Protein AF-A0A529K2F1-F1 (afdb_monomer)

Structure (mmCIF, N/CA/C/O backbone):
data_AF-A0A529K2F1-F1
#
_entry.id   AF-A0A529K2F1-F1
#
loop_
_atom_site.group_PDB
_atom_site.id
_atom_site.type_symbol
_atom_site.label_atom_id
_atom_site.label_alt_id
_atom_site.label_comp_id
_atom_site.label_asym_id
_atom_site.label_entity_id
_atom_site.label_seq_id
_atom_site.pdbx_PDB_ins_code
_atom_site.Cartn_x
_atom_site.Cartn_y
_atom_site.Cartn_z
_atom_site.occupancy
_atom_site.B_iso_or_equiv
_atom_site.auth_seq_id
_atom_site.auth_comp_id
_atom_site.auth_asym_id
_atom_site.auth_atom_id
_atom_site.pdbx_PDB_model_num
ATOM 1 N N . MET A 1 1 ? 17.968 2.376 29.512 1.00 38.94 1 MET A N 1
ATOM 2 C CA . MET A 1 1 ? 18.155 3.598 28.693 1.00 38.94 1 MET A CA 1
ATOM 3 C C . MET A 1 1 ? 17.272 3.516 27.456 1.00 38.94 1 MET A C 1
ATOM 5 O O . MET A 1 1 ? 17.569 2.734 26.564 1.00 38.94 1 MET A O 1
ATOM 9 N N . ASN A 1 2 ? 16.167 4.266 27.425 1.00 44.78 2 ASN A N 1
ATOM 10 C CA . ASN A 1 2 ? 15.163 4.207 26.359 1.00 44.78 2 ASN A CA 1
ATOM 11 C C . ASN A 1 2 ? 15.523 5.200 25.229 1.00 44.78 2 ASN A C 1
ATOM 13 O O . ASN A 1 2 ? 15.281 6.398 25.357 1.00 44.78 2 ASN A O 1
ATOM 17 N N . ARG A 1 3 ? 16.165 4.733 24.148 1.00 50.12 3 ARG A N 1
ATOM 18 C CA . ARG A 1 3 ? 16.645 5.565 23.017 1.00 50.12 3 ARG A CA 1
ATOM 19 C C . ARG A 1 3 ? 15.601 5.698 21.892 1.00 50.12 3 ARG A C 1
ATOM 21 O O . ARG A 1 3 ? 15.886 5.335 20.758 1.00 50.12 3 ARG A O 1
ATOM 28 N N . SER A 1 4 ? 14.403 6.214 22.177 1.00 60.69 4 SER A N 1
ATOM 29 C CA . SER A 1 4 ? 13.382 6.456 21.133 1.00 60.69 4 SER A CA 1
ATOM 30 C C . SER A 1 4 ? 12.550 7.764 21.169 1.00 60.69 4 SER A C 1
ATOM 32 O O . SER A 1 4 ? 11.805 7.972 20.215 1.00 60.69 4 SER A O 1
ATOM 34 N N . PRO A 1 5 ? 12.651 8.696 22.149 1.00 69.00 5 PRO A N 1
ATOM 35 C CA . PRO A 1 5 ? 11.773 9.877 22.139 1.00 69.00 5 PRO A CA 1
ATOM 36 C C . PRO A 1 5 ? 12.113 10.886 21.027 1.00 69.00 5 PRO A C 1
ATOM 38 O O . PRO A 1 5 ? 11.218 11.373 20.352 1.00 69.00 5 PRO A O 1
ATOM 41 N N . PHE A 1 6 ? 13.397 11.115 20.731 1.00 77.31 6 PHE A N 1
ATOM 42 C CA . PHE A 1 6 ? 13.819 12.122 19.745 1.00 77.31 6 PHE A CA 1
ATOM 43 C C . PHE A 1 6 ? 13.293 11.871 18.322 1.00 77.31 6 PHE A C 1
ATOM 45 O O . PHE A 1 6 ? 12.869 12.798 17.640 1.00 77.31 6 PHE A O 1
ATOM 52 N N . PHE A 1 7 ? 13.319 10.617 17.860 1.00 75.00 7 PHE A N 1
ATOM 53 C CA . PHE A 1 7 ? 12.865 10.286 16.508 1.00 75.00 7 PHE A CA 1
ATOM 54 C C . PHE A 1 7 ? 11.343 10.419 16.381 1.00 75.00 7 PHE A C 1
ATOM 56 O O . PHE A 1 7 ? 10.851 10.952 15.390 1.00 75.00 7 PHE A O 1
ATOM 63 N N . ALA A 1 8 ? 10.600 9.999 17.410 1.00 73.88 8 ALA A N 1
ATOM 64 C CA . ALA A 1 8 ? 9.156 10.188 17.466 1.00 73.88 8 ALA A CA 1
ATOM 65 C C . ALA A 1 8 ? 8.781 11.681 17.502 1.00 73.88 8 ALA A C 1
ATOM 67 O O . ALA A 1 8 ? 7.893 12.100 16.762 1.00 73.88 8 ALA A O 1
ATOM 68 N N . ASP A 1 9 ? 9.494 12.493 18.287 1.00 79.19 9 ASP A N 1
ATOM 69 C CA . ASP A 1 9 ? 9.283 13.944 18.375 1.00 79.19 9 ASP A CA 1
ATOM 70 C C . ASP A 1 9 ? 9.600 14.657 17.051 1.00 79.19 9 ASP A C 1
ATOM 72 O O . ASP A 1 9 ? 8.858 15.547 16.618 1.00 79.19 9 ASP A O 1
ATOM 76 N N . LEU A 1 10 ? 10.654 14.223 16.353 1.00 82.06 10 LEU A N 1
ATOM 77 C CA . LEU A 1 10 ? 10.990 14.717 15.019 1.00 82.06 10 LEU A CA 1
ATOM 78 C C . LEU A 1 10 ? 9.890 14.378 14.003 1.00 82.06 10 LEU A C 1
ATOM 80 O O . LEU A 1 10 ? 9.423 15.268 13.292 1.00 82.06 10 LEU A O 1
ATOM 84 N N . LEU A 1 11 ? 9.431 13.122 13.963 1.00 77.38 11 LEU A N 1
ATOM 85 C CA . LEU A 1 11 ? 8.342 12.701 13.076 1.00 77.38 11 LEU A CA 1
ATOM 86 C C . LEU A 1 11 ? 7.034 13.436 13.383 1.00 77.38 11 LEU A C 1
ATOM 88 O O . LEU A 1 11 ? 6.330 13.827 12.453 1.00 77.38 11 LEU A O 1
ATOM 92 N N . ASN A 1 12 ? 6.726 13.679 14.659 1.00 79.50 12 ASN A N 1
ATOM 93 C CA . ASN A 1 12 ? 5.574 14.483 15.067 1.00 79.50 12 ASN A CA 1
ATOM 94 C C . ASN A 1 12 ? 5.677 15.917 14.536 1.00 79.50 12 ASN A C 1
ATOM 96 O O . ASN A 1 12 ? 4.742 16.403 13.905 1.00 79.50 12 ASN A O 1
ATOM 100 N N . THR A 1 13 ? 6.833 16.563 14.703 1.00 82.00 13 THR A N 1
ATOM 101 C CA . THR A 1 13 ? 7.064 17.935 14.221 1.00 82.00 13 THR A CA 1
ATOM 102 C C . THR A 1 13 ? 6.932 18.033 12.695 1.00 82.00 13 THR A C 1
ATOM 104 O O . THR A 1 13 ? 6.314 18.962 12.168 1.00 82.00 13 THR A O 1
ATOM 107 N N . ILE A 1 14 ? 7.479 17.052 11.971 1.00 78.81 14 ILE A N 1
ATOM 108 C CA . ILE A 1 14 ? 7.369 16.946 10.510 1.00 78.81 14 ILE A CA 1
ATOM 109 C C . ILE A 1 14 ? 5.902 16.752 10.090 1.00 78.81 14 ILE A C 1
ATOM 111 O O . ILE A 1 14 ? 5.416 17.453 9.196 1.00 78.81 14 ILE A O 1
ATOM 115 N N . ALA A 1 15 ? 5.179 15.851 10.763 1.00 75.50 15 ALA A N 1
ATOM 116 C CA . ALA A 1 15 ? 3.765 15.586 10.506 1.00 75.50 15 ALA A CA 1
ATOM 117 C C . ALA A 1 15 ? 2.886 16.821 10.758 1.00 75.50 15 ALA A C 1
ATOM 119 O O . ALA A 1 15 ? 1.969 17.096 9.983 1.00 75.50 15 ALA A O 1
ATOM 120 N N . ASP A 1 16 ? 3.163 17.584 11.817 1.00 76.69 16 ASP A N 1
ATOM 121 C CA . ASP A 1 16 ? 2.397 18.777 12.187 1.00 76.69 16 ASP A CA 1
ATOM 122 C C . ASP A 1 16 ? 2.547 19.890 11.148 1.00 76.69 16 ASP A C 1
ATOM 124 O O . ASP A 1 16 ? 1.554 20.490 10.722 1.00 76.69 16 ASP A O 1
ATOM 128 N N . ARG A 1 17 ? 3.771 20.098 10.649 1.00 72.50 17 ARG A N 1
ATOM 129 C CA . ARG A 1 17 ? 4.031 21.053 9.566 1.00 72.50 17 ARG A CA 1
ATOM 130 C C . ARG A 1 17 ? 3.354 20.631 8.260 1.00 72.50 17 ARG A C 1
ATOM 132 O O . ARG A 1 17 ? 2.805 21.476 7.553 1.00 72.50 17 ARG A O 1
ATOM 139 N N . GLY A 1 18 ? 3.342 19.333 7.955 1.00 69.56 18 GLY A N 1
ATOM 140 C CA . GLY A 1 18 ? 2.612 18.801 6.805 1.00 69.56 18 GLY A CA 1
ATOM 141 C C . GLY A 1 18 ? 1.090 18.933 6.949 1.00 69.56 18 GLY A C 1
ATOM 142 O O . GLY A 1 18 ? 0.420 19.269 5.977 1.00 69.56 18 GLY A O 1
ATOM 143 N N . ARG A 1 19 ? 0.527 18.773 8.156 1.00 68.56 19 ARG A N 1
ATOM 144 C CA . ARG A 1 19 ? -0.917 18.942 8.412 1.00 68.56 19 ARG A CA 1
ATOM 145 C C . ARG A 1 19 ? -1.419 20.351 8.131 1.00 68.56 19 ARG A C 1
ATOM 147 O O . ARG A 1 19 ? -2.500 20.492 7.568 1.00 68.56 19 ARG A O 1
ATOM 154 N N . MET A 1 20 ? -0.645 21.383 8.473 1.00 65.75 20 MET A N 1
ATOM 155 C CA . MET A 1 20 ? -1.001 22.762 8.110 1.00 65.75 20 MET A CA 1
ATOM 156 C C . MET A 1 20 ? -1.175 22.914 6.592 1.00 65.75 20 MET A C 1
ATOM 158 O O . MET A 1 20 ? -2.127 23.546 6.146 1.00 65.75 20 MET A O 1
ATOM 162 N N . MET A 1 21 ? -0.319 22.261 5.801 1.00 65.56 21 MET A N 1
ATOM 163 C CA . MET A 1 21 ? -0.416 22.252 4.336 1.00 65.56 21 MET A CA 1
ATOM 164 C C . MET A 1 21 ? -1.600 21.409 3.835 1.00 65.56 21 MET A C 1
ATOM 166 O O . MET A 1 21 ? -2.270 21.796 2.884 1.00 65.56 21 MET A O 1
ATOM 170 N N . LEU A 1 22 ? -1.894 20.276 4.483 1.00 69.25 22 LEU A N 1
ATOM 171 C CA . LEU A 1 22 ? -3.037 19.422 4.138 1.00 69.25 22 LEU A CA 1
ATOM 172 C C . LEU A 1 22 ? -4.384 20.082 4.418 1.00 69.25 22 LEU A C 1
ATOM 174 O O . LEU A 1 22 ? -5.299 19.960 3.608 1.00 69.25 22 LEU A O 1
ATOM 178 N N . ASN A 1 23 ? -4.513 20.774 5.550 1.00 65.56 23 ASN A N 1
ATOM 179 C CA . ASN A 1 23 ? -5.755 21.429 5.955 1.00 65.56 23 ASN A CA 1
ATOM 180 C C . ASN A 1 23 ? -6.165 22.544 4.982 1.00 65.56 23 ASN A C 1
ATOM 182 O O . ASN A 1 23 ? -7.356 22.766 4.804 1.00 65.56 23 ASN A O 1
ATOM 186 N N . LEU A 1 24 ? -5.211 23.170 4.283 1.00 57.31 24 LEU A N 1
ATOM 187 C CA . LEU A 1 24 ? -5.485 24.132 3.205 1.00 57.31 24 LEU A CA 1
ATOM 188 C C . LEU A 1 24 ? -6.120 23.484 1.958 1.00 57.31 24 LEU A C 1
ATOM 190 O O . LEU A 1 24 ? -6.714 24.175 1.139 1.00 57.31 24 LEU A O 1
ATOM 194 N N . VAL A 1 25 ? -5.996 22.161 1.810 1.00 53.88 25 VAL A N 1
ATOM 195 C CA . VAL A 1 25 ? -6.485 21.369 0.663 1.00 53.88 25 VAL A CA 1
ATOM 196 C C . VAL A 1 25 ? -7.672 20.473 1.066 1.00 53.88 25 VAL A C 1
ATOM 198 O O . VAL A 1 25 ? -8.233 19.739 0.248 1.00 53.88 25 VAL A O 1
ATOM 201 N N . ARG A 1 26 ? -8.063 20.495 2.345 1.00 60.06 26 ARG A N 1
ATOM 202 C CA . ARG A 1 26 ? -9.087 19.617 2.911 1.00 60.06 26 ARG A CA 1
ATOM 203 C C . ARG A 1 26 ? -10.475 20.230 2.709 1.00 60.06 26 ARG A C 1
ATOM 205 O O . ARG A 1 26 ? -10.747 21.323 3.186 1.00 60.06 26 ARG A O 1
ATOM 212 N N . GLY A 1 27 ? -11.352 19.499 2.024 1.00 59.25 27 GLY A N 1
ATOM 213 C CA . GLY A 1 27 ? -12.800 19.717 2.083 1.00 59.25 27 GLY A CA 1
ATOM 214 C C . GLY A 1 27 ? -13.419 18.961 3.263 1.00 59.25 27 GLY A C 1
ATOM 215 O O . GLY A 1 27 ? -12.803 18.027 3.785 1.00 59.25 27 GLY A O 1
ATOM 216 N N . ASP A 1 28 ? -14.634 19.341 3.655 1.00 67.44 28 ASP A N 1
ATOM 217 C CA . ASP A 1 28 ? -15.408 18.783 4.782 1.00 67.44 28 ASP A CA 1
ATOM 218 C C . ASP A 1 28 ? -16.002 17.388 4.474 1.00 67.44 28 ASP A C 1
ATOM 220 O O . ASP A 1 28 ? -17.160 17.076 4.737 1.00 67.44 28 ASP A O 1
ATOM 224 N N . GLU A 1 29 ? -15.216 16.547 3.802 1.00 79.44 29 GLU A N 1
ATOM 225 C CA . GLU A 1 29 ? -15.675 15.264 3.290 1.00 79.44 29 GLU A CA 1
ATOM 226 C C . GLU A 1 29 ? -15.773 14.208 4.408 1.00 79.44 29 GLU A C 1
ATOM 228 O O . GLU A 1 29 ? -14.787 13.993 5.129 1.00 79.44 29 GLU A O 1
ATOM 233 N N . PRO A 1 30 ? -16.905 13.479 4.509 1.00 87.44 30 PRO A N 1
ATOM 234 C CA . PRO A 1 30 ? -17.071 12.389 5.461 1.00 87.44 30 PRO A CA 1
ATOM 235 C C . PRO A 1 30 ? -15.982 11.311 5.360 1.00 87.44 30 PRO A C 1
ATOM 237 O O . PRO A 1 30 ? -15.483 10.961 4.283 1.00 87.44 30 PRO A O 1
ATOM 240 N N . VAL A 1 31 ? -15.629 10.733 6.508 1.00 92.88 31 VAL A N 1
ATOM 241 C CA . VAL A 1 31 ? -14.688 9.611 6.565 1.00 92.88 31 VAL A CA 1
ATOM 242 C C . VAL A 1 31 ? -15.360 8.357 6.007 1.00 92.88 31 VAL A C 1
ATOM 244 O O . VAL A 1 31 ? -16.363 7.889 6.538 1.00 92.88 31 VAL A O 1
ATOM 247 N N . SER A 1 32 ? -14.798 7.812 4.931 1.00 95.12 32 SER A N 1
ATOM 248 C CA . SER A 1 32 ? -15.264 6.600 4.262 1.00 95.12 32 SER A CA 1
ATOM 249 C C . SER A 1 32 ? -14.077 5.846 3.657 1.00 95.12 32 SER A C 1
ATOM 251 O O . SER A 1 32 ? -12.979 6.394 3.519 1.00 95.12 32 SER A O 1
ATOM 253 N N . ALA A 1 33 ? -14.286 4.588 3.267 1.00 95.62 33 ALA A N 1
ATOM 254 C CA . ALA A 1 33 ? -13.265 3.804 2.570 1.00 95.62 33 ALA A CA 1
ATOM 255 C C . ALA A 1 33 ? -12.786 4.485 1.274 1.00 95.62 33 ALA A C 1
ATOM 257 O O . ALA A 1 33 ? -11.596 4.469 0.962 1.00 95.62 33 ALA A O 1
ATOM 258 N N . ASP A 1 34 ? -13.694 5.132 0.542 1.00 94.62 34 ASP A N 1
ATOM 259 C CA . ASP A 1 34 ? -13.364 5.820 -0.704 1.00 94.62 34 ASP A CA 1
ATOM 260 C C . ASP A 1 34 ? -12.592 7.132 -0.470 1.00 94.62 34 ASP A C 1
ATOM 262 O O . ASP A 1 34 ? -11.606 7.400 -1.169 1.00 94.62 34 ASP A O 1
ATOM 266 N N . SER A 1 35 ? -12.952 7.911 0.563 1.00 94.38 35 SER A N 1
ATOM 267 C CA . SER A 1 35 ? -12.187 9.116 0.916 1.00 94.38 35 SER A CA 1
ATOM 268 C C . SER A 1 35 ? -10.786 8.773 1.426 1.00 94.38 35 SER A C 1
ATOM 270 O O . SER A 1 35 ? -9.818 9.443 1.052 1.00 94.38 35 SER A O 1
ATOM 272 N N . LEU A 1 36 ? -10.631 7.663 2.157 1.00 96.12 36 LEU A N 1
ATOM 273 C CA . LEU A 1 36 ? -9.319 7.087 2.461 1.00 96.12 36 LEU A CA 1
ATOM 274 C C . LEU A 1 36 ? -8.566 6.659 1.195 1.00 96.12 36 LEU A C 1
ATOM 276 O O . LEU A 1 36 ? -7.396 7.000 1.047 1.00 96.12 36 LEU A O 1
ATOM 280 N N . GLY A 1 37 ? -9.225 5.985 0.249 1.00 96.81 37 GLY A N 1
ATOM 281 C CA . GLY A 1 37 ? -8.620 5.591 -1.026 1.00 96.81 37 GLY A CA 1
ATOM 282 C C . GLY A 1 37 ? -8.060 6.779 -1.817 1.00 96.81 37 GLY A C 1
ATOM 283 O O . GLY A 1 37 ? -6.958 6.703 -2.362 1.00 96.81 37 GLY A O 1
ATOM 284 N N . ARG A 1 38 ? -8.755 7.924 -1.841 1.00 94.94 38 ARG A N 1
ATOM 285 C CA . ARG A 1 38 ? -8.206 9.156 -2.440 1.00 94.94 38 ARG A CA 1
ATOM 286 C C . ARG A 1 38 ? -6.982 9.685 -1.695 1.00 94.94 38 ARG A C 1
ATOM 288 O O . ARG A 1 38 ? -6.033 10.128 -2.343 1.00 94.94 38 ARG A O 1
ATOM 295 N N . LEU A 1 39 ? -6.973 9.637 -0.363 1.00 94.31 39 LEU A N 1
ATOM 296 C CA . LEU A 1 39 ? -5.804 10.041 0.425 1.00 94.31 39 LEU A CA 1
ATOM 297 C C . LEU A 1 39 ? -4.609 9.111 0.187 1.00 94.31 39 LEU A C 1
ATOM 299 O O . LEU A 1 39 ? -3.495 9.601 0.025 1.00 94.31 39 LEU A O 1
ATOM 303 N N . CYS A 1 40 ? -4.828 7.800 0.080 1.00 97.06 40 CYS A N 1
ATOM 304 C CA . CYS A 1 40 ? -3.788 6.831 -0.267 1.00 97.06 40 CYS A CA 1
ATOM 305 C C . CYS A 1 40 ? -3.168 7.126 -1.643 1.00 97.06 40 CYS A C 1
ATOM 307 O O . CYS A 1 40 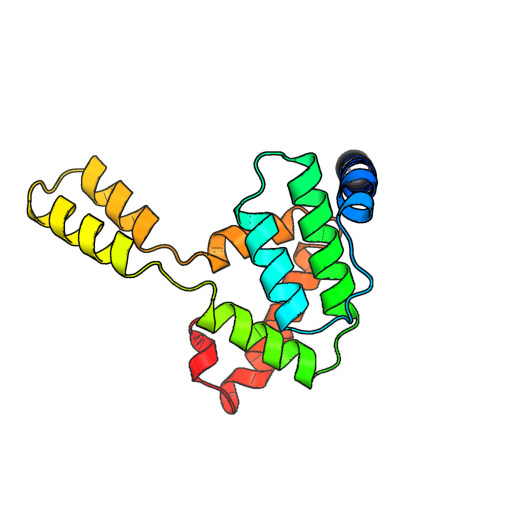? -1.946 7.107 -1.784 1.00 97.06 40 CYS A O 1
ATOM 309 N N . ALA A 1 41 ? -3.983 7.482 -2.643 1.00 95.88 41 ALA A N 1
ATOM 310 C CA . ALA A 1 41 ? -3.474 7.898 -3.952 1.00 95.88 41 ALA A CA 1
ATOM 311 C C . ALA A 1 41 ? -2.609 9.170 -3.856 1.00 95.88 41 ALA A C 1
ATOM 313 O O . ALA A 1 41 ? -1.528 9.235 -4.445 1.00 95.88 41 ALA A O 1
ATOM 314 N N . ARG A 1 42 ? -3.034 10.157 -3.052 1.00 93.44 42 ARG A N 1
ATOM 315 C CA . ARG A 1 42 ? -2.238 11.368 -2.792 1.00 93.44 42 ARG A CA 1
ATOM 316 C C . ARG A 1 42 ? -0.918 11.045 -2.088 1.00 93.44 42 ARG A C 1
ATOM 318 O O . ARG A 1 42 ? 0.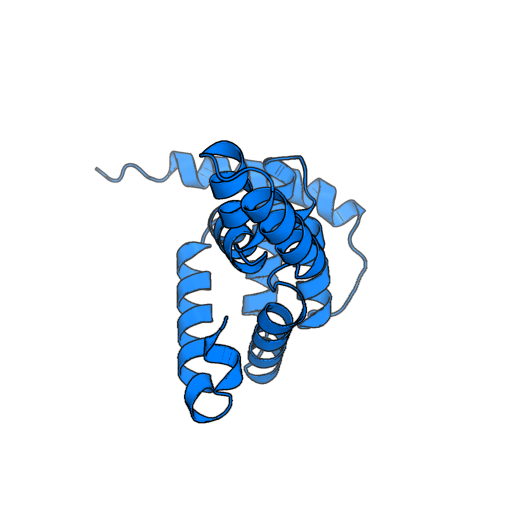112 11.568 -2.506 1.00 93.44 42 ARG A O 1
ATOM 325 N N . LEU A 1 43 ? -0.930 10.151 -1.097 1.00 94.62 43 LEU A N 1
ATOM 326 C CA . LEU A 1 43 ? 0.271 9.687 -0.397 1.00 94.62 43 LEU A CA 1
ATOM 327 C C . LEU A 1 43 ? 1.277 9.035 -1.352 1.00 94.62 43 LEU A C 1
ATOM 329 O O . LEU A 1 43 ? 2.468 9.302 -1.250 1.00 94.62 43 LEU A O 1
ATOM 333 N N . LEU A 1 44 ? 0.828 8.215 -2.303 1.00 94.75 44 LEU A N 1
ATOM 334 C CA . LEU A 1 44 ? 1.723 7.612 -3.298 1.00 94.75 44 LEU A CA 1
ATOM 335 C C . LEU A 1 44 ? 2.296 8.647 -4.279 1.00 94.75 44 LEU A C 1
ATOM 337 O O . LEU A 1 44 ? 3.458 8.552 -4.666 1.00 94.75 44 LEU A O 1
ATOM 341 N N . SER A 1 45 ? 1.523 9.678 -4.627 1.00 91.50 45 SER A N 1
ATOM 342 C CA . SER A 1 45 ? 1.989 10.760 -5.508 1.00 91.50 45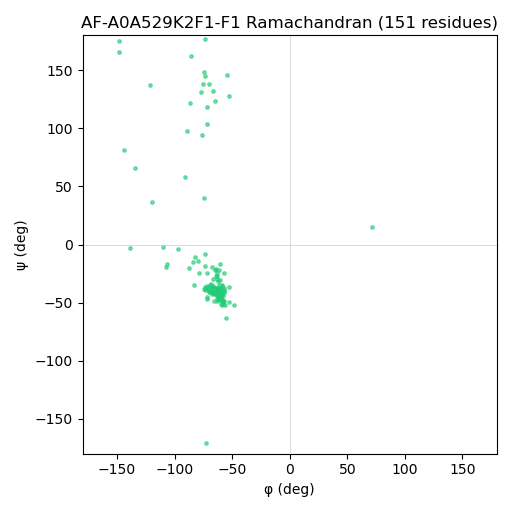 SER A CA 1
ATOM 343 C C . SER A 1 45 ? 2.864 11.824 -4.826 1.00 91.50 45 SER A C 1
ATOM 345 O O . SER A 1 45 ? 3.487 12.631 -5.520 1.00 91.50 45 SER A O 1
ATOM 347 N N . SER A 1 46 ? 2.904 11.872 -3.487 1.00 84.69 46 SER A N 1
ATOM 348 C CA . SER A 1 46 ? 3.565 12.959 -2.758 1.00 84.69 46 SER A CA 1
ATOM 349 C C . SER A 1 46 ? 5.080 12.947 -2.969 1.00 84.69 46 SER A C 1
ATOM 351 O O . SER A 1 46 ? 5.714 11.912 -2.786 1.00 84.69 46 SER A O 1
ATOM 353 N N . GLN A 1 47 ? 5.650 14.112 -3.286 1.00 76.38 47 GLN A N 1
ATOM 354 C CA . GLN A 1 47 ? 7.082 14.295 -3.572 1.00 76.38 47 GLN A CA 1
ATOM 355 C C . GLN A 1 47 ? 7.899 14.793 -2.363 1.00 76.38 47 GLN A C 1
ATOM 357 O O . GLN A 1 47 ? 9.109 14.953 -2.467 1.00 76.38 47 GLN A O 1
ATOM 362 N N . GLY A 1 48 ? 7.255 15.082 -1.225 1.00 79.69 48 GLY A N 1
ATOM 363 C CA . GLY A 1 48 ? 7.913 15.627 -0.034 1.00 79.69 48 GLY A CA 1
ATOM 364 C C . GLY A 1 48 ? 7.730 14.736 1.189 1.00 79.69 48 GLY A C 1
ATOM 365 O O . GLY A 1 48 ? 6.622 14.280 1.465 1.00 79.69 48 GLY A O 1
ATOM 366 N N . GLU A 1 49 ? 8.795 14.538 1.965 1.00 75.88 49 GLU A N 1
ATOM 367 C CA . GLU A 1 49 ? 8.765 13.703 3.175 1.00 75.88 49 GLU A CA 1
ATOM 368 C C . GLU A 1 49 ? 7.756 14.225 4.207 1.00 75.88 49 GLU A C 1
ATOM 370 O O . GLU A 1 49 ? 6.955 13.463 4.747 1.00 75.88 49 GLU A O 1
ATOM 375 N N . ALA A 1 50 ? 7.717 15.546 4.422 1.00 76.06 50 ALA A N 1
ATOM 376 C CA . ALA A 1 50 ? 6.802 16.156 5.384 1.00 76.06 50 ALA A CA 1
ATOM 377 C C . ALA A 1 50 ? 5.324 16.007 5.003 1.00 76.06 50 ALA A C 1
ATOM 379 O O . ALA A 1 50 ? 4.483 15.732 5.860 1.00 76.06 50 ALA A O 1
ATOM 380 N N . SER A 1 51 ? 4.995 16.153 3.716 1.00 80.12 51 SER A N 1
ATOM 381 C CA . SER A 1 51 ? 3.629 15.933 3.240 1.00 80.12 51 SER A CA 1
ATOM 382 C C . SER A 1 51 ? 3.267 14.448 3.249 1.00 80.12 51 SER A C 1
ATOM 384 O O . SER A 1 51 ? 2.143 14.115 3.618 1.00 80.12 51 SER A O 1
ATOM 386 N N . GLY A 1 52 ? 4.216 13.556 2.945 1.00 88.25 52 GLY A N 1
ATOM 387 C CA . GLY A 1 52 ? 4.035 12.106 3.030 1.00 88.25 52 GLY A CA 1
ATOM 388 C C . GLY A 1 52 ? 3.686 11.629 4.442 1.00 88.25 52 GLY A C 1
ATOM 389 O O . GLY A 1 52 ? 2.663 10.971 4.632 1.00 88.25 52 GLY A O 1
ATOM 390 N N . VAL A 1 53 ? 4.466 12.022 5.457 1.00 89.75 53 VAL A N 1
ATOM 391 C CA . VAL A 1 53 ? 4.195 11.648 6.860 1.00 89.75 53 VAL A CA 1
ATOM 392 C C . VAL A 1 53 ? 2.847 12.203 7.335 1.00 89.75 53 VAL A C 1
ATOM 394 O O . VAL A 1 53 ? 2.099 11.511 8.028 1.00 89.75 53 VAL A O 1
ATOM 397 N N . ALA A 1 54 ? 2.489 13.425 6.933 1.00 88.81 54 ALA A N 1
ATOM 398 C CA . ALA A 1 54 ? 1.203 14.015 7.292 1.00 88.81 54 ALA A CA 1
ATOM 399 C C . ALA A 1 54 ? 0.014 13.287 6.641 1.00 88.81 54 ALA A C 1
ATOM 401 O O . ALA A 1 54 ? -0.976 13.020 7.323 1.00 88.81 54 ALA A O 1
ATOM 402 N N . TYR A 1 55 ? 0.112 12.915 5.356 1.00 91.31 55 TYR A N 1
ATOM 403 C CA . TYR A 1 55 ?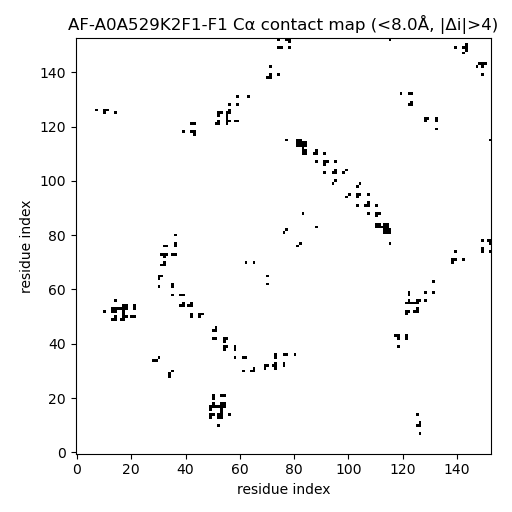 -0.913 12.105 4.687 1.00 91.31 55 TYR A CA 1
ATOM 404 C C . TYR A 1 55 ? -1.053 10.739 5.356 1.00 91.31 55 TYR A C 1
ATOM 406 O O . TYR A 1 55 ? -2.170 10.304 5.625 1.00 91.31 55 TYR A O 1
ATOM 414 N N . ALA A 1 56 ? 0.069 10.082 5.657 1.00 94.50 56 ALA A N 1
ATOM 415 C CA . ALA A 1 56 ? 0.073 8.797 6.339 1.00 94.50 56 ALA A CA 1
ATOM 416 C C . ALA A 1 56 ? -0.628 8.884 7.700 1.00 94.50 56 ALA A C 1
ATOM 418 O O . ALA A 1 56 ? -1.539 8.105 7.975 1.00 94.50 56 ALA A O 1
ATOM 419 N N . ARG A 1 57 ? -0.281 9.882 8.519 1.00 92.44 57 ARG A N 1
ATOM 420 C CA . ARG A 1 57 ? -0.924 10.115 9.816 1.00 92.44 57 ARG A CA 1
ATOM 421 C C . ARG A 1 57 ? -2.436 10.308 9.680 1.00 92.44 57 ARG A C 1
ATOM 423 O O . ARG A 1 57 ? -3.191 9.651 10.389 1.00 92.44 57 ARG A O 1
ATOM 430 N N . GLU A 1 58 ? -2.867 11.162 8.757 1.00 92.19 58 GLU A N 1
ATOM 431 C CA . GLU A 1 58 ? -4.285 11.448 8.518 1.00 92.19 58 GLU A CA 1
ATOM 432 C C . GLU A 1 58 ? -5.063 10.196 8.077 1.00 92.19 58 GLU A C 1
ATOM 434 O O . GLU A 1 58 ? -6.158 9.940 8.575 1.00 92.19 58 GLU A O 1
ATOM 439 N N . ILE A 1 59 ? -4.490 9.388 7.177 1.00 95.56 59 ILE A N 1
ATOM 440 C CA . ILE A 1 59 ? -5.087 8.119 6.734 1.00 95.56 59 ILE A CA 1
ATOM 441 C C . ILE A 1 59 ? -5.290 7.184 7.927 1.00 95.56 59 ILE A C 1
ATOM 443 O O . ILE A 1 59 ? -6.374 6.629 8.093 1.00 95.56 59 ILE A O 1
ATOM 447 N N . LEU A 1 60 ? -4.272 7.026 8.776 1.00 96.25 60 LEU A N 1
ATOM 448 C CA . LEU A 1 60 ? -4.350 6.138 9.935 1.00 96.25 60 LEU A CA 1
ATOM 449 C C . LEU A 1 60 ? -5.337 6.646 10.992 1.00 96.25 60 LEU A C 1
ATOM 451 O O . LEU A 1 60 ? -6.077 5.847 11.561 1.00 96.25 60 LEU A O 1
ATOM 455 N N . GLU A 1 61 ? -5.375 7.954 11.256 1.00 94.56 61 GLU A N 1
ATOM 456 C CA . GLU A 1 61 ? -6.337 8.560 12.184 1.00 94.56 61 GLU A CA 1
ATOM 457 C C . GLU A 1 61 ? -7.779 8.344 11.704 1.00 94.56 61 GLU A C 1
ATOM 459 O O . GLU A 1 61 ? -8.603 7.857 12.475 1.00 94.56 61 GLU A O 1
ATOM 464 N N . ARG A 1 62 ? -8.065 8.595 10.420 1.00 95.38 62 ARG A N 1
ATOM 465 C CA . ARG A 1 62 ? -9.381 8.330 9.816 1.00 95.38 62 ARG A CA 1
ATOM 466 C C . ARG A 1 62 ? -9.733 6.847 9.771 1.00 95.38 62 ARG A C 1
ATOM 468 O O . ARG A 1 62 ? -10.873 6.481 10.021 1.00 95.38 62 ARG A O 1
ATOM 475 N N . TRP A 1 63 ? -8.777 5.973 9.471 1.00 97.56 63 TRP A N 1
ATOM 476 C CA . TRP A 1 63 ? -9.041 4.535 9.455 1.00 97.56 63 TRP A CA 1
ATOM 477 C C . TRP A 1 63 ? -9.474 4.023 10.835 1.00 97.56 63 TRP A C 1
ATOM 479 O O . TRP A 1 63 ? -10.398 3.217 10.932 1.00 97.56 63 TRP A O 1
ATOM 489 N N . ARG A 1 64 ? -8.874 4.536 11.920 1.00 96.50 64 ARG A N 1
ATOM 490 C CA . ARG A 1 64 ? -9.236 4.143 13.294 1.00 96.50 64 ARG A CA 1
ATOM 491 C C . ARG A 1 64 ? -10.677 4.506 13.663 1.00 96.50 64 ARG A C 1
ATOM 493 O O . ARG A 1 64 ? -11.250 3.813 14.502 1.00 96.50 64 ARG A O 1
ATOM 500 N N . THR A 1 65 ? -11.262 5.541 13.053 1.00 96.56 65 THR A N 1
ATOM 501 C CA . THR A 1 65 ? -12.655 5.945 13.313 1.00 96.56 65 THR A CA 1
ATOM 502 C C . THR A 1 65 ? -13.683 5.131 12.529 1.00 96.56 65 THR A C 1
ATOM 504 O O . THR A 1 65 ? -14.873 5.216 12.828 1.00 96.56 65 THR A O 1
ATOM 507 N N . LEU A 1 66 ? -13.257 4.323 11.551 1.00 97.06 66 LEU A N 1
ATOM 508 C CA . LEU A 1 66 ? -14.156 3.429 10.827 1.00 97.06 66 LEU A CA 1
ATOM 509 C C . LEU A 1 66 ? -14.632 2.278 11.722 1.00 97.06 66 LEU A C 1
ATOM 511 O O . LEU A 1 66 ? -13.837 1.657 12.437 1.00 97.06 66 LEU A O 1
ATOM 515 N N . GLY A 1 67 ? -15.923 1.956 11.612 1.00 97.19 67 GLY A N 1
ATOM 516 C CA . GLY A 1 67 ? -16.494 0.696 12.093 1.00 97.19 67 GLY A CA 1
ATOM 517 C C . GLY A 1 67 ? -16.120 -0.492 11.198 1.00 97.19 67 GLY A C 1
ATOM 518 O O . GLY A 1 67 ? -15.480 -0.316 10.160 1.00 97.19 67 GLY A O 1
ATOM 519 N N . ALA A 1 68 ? -16.541 -1.699 11.585 1.00 96.12 68 ALA A N 1
ATOM 520 C CA . ALA A 1 68 ? -16.163 -2.950 10.919 1.00 96.12 68 ALA A CA 1
ATOM 521 C C . ALA A 1 68 ? -16.422 -2.936 9.399 1.00 96.12 68 ALA A C 1
ATOM 523 O O . ALA A 1 68 ? -15.499 -3.191 8.627 1.00 96.12 68 ALA A O 1
ATOM 524 N N . ASP A 1 69 ? -17.623 -2.536 8.970 1.00 96.50 69 ASP A N 1
ATOM 525 C CA . ASP A 1 69 ? -17.996 -2.484 7.547 1.00 96.50 69 ASP A CA 1
ATOM 526 C C . ASP A 1 69 ? -17.142 -1.484 6.759 1.00 96.50 69 ASP A C 1
ATOM 528 O O . ASP A 1 69 ? -16.711 -1.754 5.640 1.00 96.50 69 ASP A O 1
ATOM 532 N N . GLY A 1 70 ? -16.837 -0.332 7.362 1.00 97.62 70 GLY A N 1
ATOM 533 C CA . GLY A 1 70 ? -15.976 0.678 6.752 1.00 97.62 70 GLY A CA 1
ATOM 534 C C . GLY A 1 70 ? -14.540 0.183 6.583 1.00 97.62 70 GLY A C 1
ATOM 535 O O . GLY A 1 70 ? -13.910 0.447 5.558 1.00 97.62 70 GLY A O 1
ATOM 536 N N . ARG A 1 71 ? -14.022 -0.563 7.565 1.00 98.00 71 ARG A N 1
ATOM 537 C CA . ARG A 1 71 ? -12.683 -1.161 7.491 1.00 98.00 71 ARG A CA 1
ATOM 538 C C . ARG A 1 71 ? -12.623 -2.281 6.459 1.00 98.00 71 ARG A C 1
ATOM 540 O O . ARG A 1 71 ? -11.667 -2.311 5.691 1.00 98.00 71 ARG A O 1
ATOM 547 N N . LEU A 1 72 ? -13.649 -3.131 6.380 1.00 97.94 72 LEU A N 1
ATOM 548 C CA . LEU A 1 72 ? -13.775 -4.137 5.322 1.00 97.94 72 LEU A CA 1
ATOM 549 C C . LEU A 1 72 ? -13.816 -3.477 3.937 1.00 97.94 72 LEU A C 1
ATOM 551 O O . LEU A 1 72 ? -13.055 -3.850 3.045 1.00 97.94 72 LEU A O 1
ATOM 555 N N . ALA A 1 73 ? -14.630 -2.433 3.769 1.00 98.1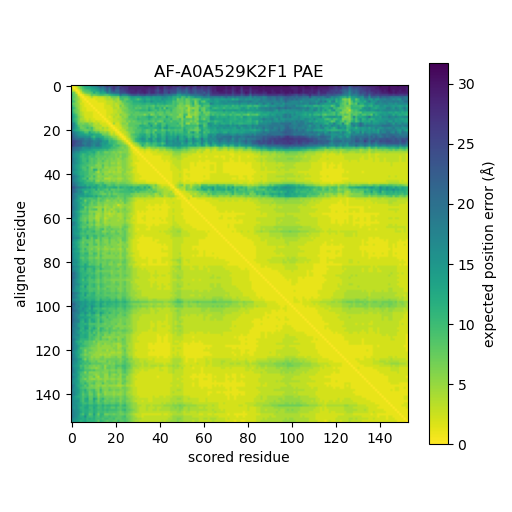2 73 ALA A N 1
ATOM 556 C CA . ALA A 1 73 ? -14.679 -1.668 2.527 1.00 98.12 73 ALA A CA 1
ATOM 557 C C . ALA A 1 73 ? -13.311 -1.054 2.172 1.00 98.12 73 ALA A C 1
ATOM 559 O O . ALA A 1 73 ? -12.932 -1.018 1.002 1.00 98.12 73 ALA A O 1
ATOM 560 N N . PHE A 1 74 ? -12.531 -0.617 3.165 1.00 98.38 74 PHE A N 1
ATOM 561 C CA . PHE A 1 74 ? -11.172 -0.128 2.934 1.00 98.38 74 PHE A CA 1
ATOM 562 C C . PHE A 1 74 ? -10.204 -1.238 2.485 1.00 98.38 74 PHE A C 1
ATOM 564 O O . PHE A 1 74 ? -9.374 -0.992 1.612 1.00 98.38 74 PHE A O 1
ATOM 571 N N . LEU A 1 75 ? -10.328 -2.468 2.998 1.00 98.38 75 LEU A N 1
ATOM 572 C CA . LEU A 1 75 ? -9.547 -3.611 2.500 1.00 98.38 75 LEU A CA 1
ATOM 573 C C . LEU A 1 75 ? -9.859 -3.906 1.023 1.00 98.38 75 LEU A C 1
ATOM 575 O O . LEU A 1 75 ? -8.940 -4.126 0.235 1.00 98.38 75 LEU A O 1
ATOM 579 N N . HIS A 1 76 ? -11.129 -3.817 0.616 1.00 98.31 76 HIS A N 1
ATOM 580 C CA . HIS A 1 76 ? -11.502 -3.922 -0.799 1.00 98.31 76 HIS A CA 1
ATOM 581 C C . HIS A 1 76 ? -10.926 -2.775 -1.641 1.00 98.31 76 HIS A C 1
ATOM 583 O O . HIS A 1 76 ? -10.436 -3.009 -2.742 1.00 98.31 76 HIS A O 1
ATOM 589 N N . VAL A 1 77 ? -10.872 -1.551 -1.108 1.00 98.19 77 VAL A N 1
ATOM 590 C CA . VAL A 1 77 ? -10.176 -0.433 -1.768 1.00 98.19 77 VAL A CA 1
ATOM 591 C C . VAL A 1 77 ? -8.690 -0.745 -1.990 1.00 98.19 77 VAL A C 1
ATOM 593 O O . VAL A 1 77 ? -8.180 -0.477 -3.080 1.00 98.19 77 VAL A O 1
ATOM 596 N N . LEU A 1 78 ? -7.995 -1.332 -1.007 1.00 98.12 78 LEU A N 1
ATOM 597 C CA . LEU A 1 78 ? -6.597 -1.763 -1.158 1.00 98.12 78 LEU A CA 1
ATOM 598 C C . LEU A 1 78 ? -6.435 -2.822 -2.256 1.00 98.12 78 LEU A C 1
ATOM 600 O O . LEU A 1 78 ? -5.530 -2.703 -3.085 1.00 98.12 78 LEU A O 1
ATOM 604 N N . ARG A 1 79 ? -7.333 -3.812 -2.288 1.00 97.44 79 ARG A N 1
ATOM 605 C CA . ARG A 1 79 ? -7.382 -4.868 -3.311 1.00 97.44 79 ARG A CA 1
ATOM 606 C C . ARG A 1 79 ? -7.561 -4.286 -4.717 1.00 97.44 79 ARG A C 1
ATOM 608 O O . ARG A 1 79 ? -6.777 -4.595 -5.609 1.00 97.44 79 ARG A O 1
ATOM 615 N N . ASP A 1 80 ? -8.567 -3.432 -4.891 1.00 96.94 80 ASP A N 1
ATOM 616 C CA . ASP A 1 80 ? -9.059 -3.017 -6.211 1.00 96.94 80 ASP A CA 1
ATOM 617 C C . ASP A 1 80 ? -8.247 -1.886 -6.835 1.00 96.94 80 ASP A C 1
ATOM 619 O O . ASP A 1 80 ? -8.093 -1.824 -8.052 1.00 96.94 80 ASP A O 1
ATOM 623 N N . ARG A 1 81 ? -7.748 -0.958 -6.012 1.00 97.38 81 ARG A N 1
ATOM 624 C CA . ARG A 1 81 ? -7.135 0.289 -6.501 1.00 97.38 81 ARG A CA 1
ATOM 625 C C . ARG A 1 81 ? -5.624 0.331 -6.344 1.00 97.38 81 ARG A C 1
ATOM 627 O O . ARG A 1 81 ? -4.978 1.129 -7.016 1.00 97.38 81 ARG A O 1
ATOM 634 N N . PHE A 1 82 ? -5.063 -0.501 -5.470 1.00 98.06 82 PHE A N 1
ATOM 635 C CA . PHE A 1 82 ? -3.633 -0.511 -5.147 1.00 98.06 82 PHE A CA 1
ATOM 636 C C . PHE A 1 82 ? -2.990 -1.866 -5.488 1.00 98.06 82 PHE A C 1
ATOM 638 O O . PHE A 1 82 ? -2.104 -2.374 -4.794 1.00 98.06 82 PHE A O 1
ATOM 645 N N . GLY A 1 83 ? -3.466 -2.450 -6.591 1.00 97.12 83 GLY A N 1
ATOM 646 C CA . GLY A 1 83 ? -2.932 -3.640 -7.242 1.00 97.12 83 GLY A CA 1
ATOM 647 C C . GLY A 1 83 ? -1.609 -3.414 -7.977 1.00 97.12 83 GLY A C 1
ATOM 648 O O . GLY A 1 83 ? -0.975 -2.363 -7.868 1.00 97.12 83 GLY A O 1
ATOM 649 N N . THR A 1 84 ? -1.202 -4.428 -8.734 1.00 97.62 84 THR A N 1
ATOM 650 C CA . THR A 1 84 ? -0.120 -4.320 -9.717 1.00 97.62 84 THR A CA 1
ATOM 651 C C . THR A 1 84 ? -0.631 -3.568 -10.947 1.00 97.62 84 THR A C 1
ATOM 653 O O . THR A 1 84 ? -1.752 -3.798 -11.402 1.00 97.62 84 THR A O 1
ATOM 656 N N . ASP A 1 85 ? 0.182 -2.669 -11.502 1.00 97.00 85 ASP A N 1
ATOM 657 C CA . ASP A 1 85 ? -0.126 -2.004 -12.769 1.00 97.00 85 ASP A CA 1
ATOM 658 C C . ASP A 1 85 ? 0.137 -2.985 -13.921 1.00 97.00 85 ASP A C 1
ATOM 660 O O . ASP A 1 85 ? 1.263 -3.141 -14.392 1.00 97.00 85 ASP A O 1
ATOM 664 N N . HIS A 1 86 ? -0.910 -3.690 -14.354 1.00 97.06 86 HIS A N 1
ATOM 665 C CA . HIS A 1 86 ? -0.788 -4.742 -15.364 1.00 97.06 86 HIS A CA 1
ATOM 666 C C . HIS A 1 86 ? -0.315 -4.233 -16.733 1.00 97.06 86 HIS A C 1
ATOM 668 O O . HIS A 1 86 ? 0.286 -5.006 -17.478 1.00 97.06 86 HIS A O 1
ATOM 674 N N . ALA A 1 87 ? -0.525 -2.952 -17.056 1.00 97.94 87 ALA A N 1
ATOM 675 C CA . ALA A 1 87 ? -0.002 -2.366 -18.287 1.00 97.94 87 ALA A CA 1
ATOM 676 C C . ALA A 1 87 ? 1.522 -2.188 -18.201 1.00 97.94 87 ALA A C 1
ATOM 678 O O . ALA A 1 87 ? 2.242 -2.586 -19.119 1.00 97.94 87 ALA A O 1
ATOM 679 N N . LYS A 1 88 ? 2.028 -1.666 -17.074 1.00 97.75 88 LYS A N 1
ATOM 680 C CA . LYS A 1 88 ? 3.478 -1.579 -16.826 1.00 97.75 88 LYS A CA 1
ATOM 681 C C . LYS A 1 88 ? 4.129 -2.952 -16.726 1.00 97.75 88 LYS A C 1
ATOM 683 O O . LYS A 1 88 ? 5.203 -3.148 -17.289 1.00 97.75 88 LYS A O 1
ATOM 688 N N . LEU A 1 89 ? 3.475 -3.903 -16.059 1.00 98.62 89 LEU A N 1
ATOM 689 C CA . LEU A 1 89 ? 3.970 -5.272 -15.942 1.00 98.62 89 LEU A CA 1
ATOM 690 C C . LEU A 1 89 ? 4.103 -5.936 -17.316 1.00 98.62 89 LEU A C 1
ATOM 692 O O . LEU A 1 89 ? 5.144 -6.517 -17.603 1.00 98.62 89 LEU A O 1
ATOM 696 N N . ALA A 1 90 ? 3.090 -5.823 -18.180 1.00 98.62 90 ALA A N 1
ATOM 697 C CA . ALA A 1 90 ? 3.146 -6.384 -19.530 1.00 98.62 90 ALA A CA 1
ATOM 698 C C . ALA A 1 90 ? 4.311 -5.796 -20.344 1.00 98.62 90 ALA A C 1
ATOM 700 O O . ALA A 1 90 ? 5.104 -6.545 -20.911 1.00 98.62 90 ALA A O 1
ATOM 701 N N . ALA A 1 91 ? 4.479 -4.470 -20.316 1.00 98.44 91 ALA A N 1
ATOM 702 C CA . ALA A 1 91 ? 5.594 -3.808 -20.990 1.00 98.44 91 ALA A CA 1
ATOM 703 C C . ALA A 1 91 ? 6.965 -4.264 -20.452 1.00 98.44 91 ALA A C 1
ATOM 705 O O . ALA A 1 91 ? 7.896 -4.476 -21.229 1.00 98.44 91 ALA A O 1
ATOM 706 N N . ALA A 1 92 ? 7.093 -4.455 -19.135 1.00 98.44 92 ALA A N 1
ATOM 707 C CA . ALA A 1 92 ? 8.327 -4.940 -18.520 1.00 98.44 92 ALA A CA 1
ATOM 708 C C . ALA A 1 92 ? 8.623 -6.410 -18.871 1.00 98.44 92 ALA A C 1
ATOM 710 O O . ALA A 1 92 ? 9.777 -6.765 -19.110 1.00 98.44 92 ALA A O 1
ATOM 711 N N . VAL A 1 93 ? 7.588 -7.255 -18.964 1.00 98.69 93 VAL A N 1
ATOM 712 C CA . VAL A 1 93 ? 7.713 -8.643 -19.436 1.00 98.69 93 VAL A CA 1
ATOM 713 C C . VAL A 1 93 ? 8.229 -8.679 -20.873 1.00 98.69 93 VAL A C 1
ATOM 715 O O . VAL A 1 93 ? 9.138 -9.453 -21.175 1.00 98.69 93 VAL A O 1
ATOM 718 N N . ASP A 1 94 ? 7.684 -7.844 -21.755 1.00 98.44 94 ASP A N 1
ATOM 719 C CA . ASP A 1 94 ? 8.111 -7.796 -23.155 1.00 98.44 94 ASP A CA 1
ATOM 720 C C . ASP A 1 94 ? 9.545 -7.269 -23.293 1.00 98.44 94 ASP A C 1
ATOM 722 O O . ASP A 1 94 ? 10.337 -7.834 -24.049 1.00 98.44 94 ASP A O 1
ATOM 726 N N . ALA A 1 95 ? 9.920 -6.259 -22.502 1.00 98.06 95 ALA A N 1
ATOM 727 C CA . ALA A 1 95 ? 11.292 -5.760 -22.450 1.00 98.06 95 ALA A CA 1
ATOM 728 C C . ALA A 1 95 ? 12.287 -6.843 -21.992 1.00 98.06 95 ALA A C 1
ATOM 730 O O . ALA A 1 95 ? 13.322 -7.031 -22.631 1.00 98.06 95 ALA A O 1
ATOM 731 N N . TYR A 1 96 ? 11.955 -7.597 -20.939 1.00 98.62 96 TYR A N 1
ATOM 732 C CA . TYR A 1 96 ? 12.787 -8.703 -20.452 1.00 98.62 96 TYR A CA 1
ATOM 733 C C . TYR A 1 96 ? 12.917 -9.834 -21.476 1.00 98.62 96 TYR A C 1
ATOM 735 O O . TYR A 1 96 ? 14.005 -10.365 -21.683 1.00 98.62 96 TYR A O 1
ATOM 743 N N . ARG A 1 97 ? 11.827 -10.185 -22.170 1.00 98.44 97 ARG A N 1
ATOM 744 C CA . ARG A 1 97 ? 11.865 -11.187 -23.248 1.00 98.44 97 ARG A CA 1
ATOM 745 C C . ARG A 1 97 ? 12.754 -10.757 -24.414 1.00 98.44 97 ARG A C 1
ATOM 747 O O . ARG A 1 97 ? 13.410 -11.608 -25.006 1.00 98.44 97 ARG A O 1
ATOM 754 N N . ALA A 1 98 ? 12.750 -9.469 -24.758 1.00 98.25 98 ALA A N 1
ATOM 755 C CA . ALA A 1 98 ? 13.535 -8.933 -25.865 1.00 98.25 98 ALA A CA 1
ATOM 756 C C . ALA A 1 98 ? 15.037 -8.841 -25.544 1.00 98.25 98 ALA A C 1
ATOM 758 O O . ALA A 1 98 ? 15.862 -9.079 -26.424 1.00 98.25 98 ALA A O 1
ATOM 759 N N . ALA A 1 99 ? 15.392 -8.501 -24.303 1.00 97.75 99 ALA A N 1
ATOM 760 C CA . ALA A 1 99 ? 16.775 -8.343 -23.865 1.00 97.75 99 ALA A CA 1
ATOM 761 C C . ALA A 1 99 ? 16.943 -8.837 -22.417 1.00 97.75 99 ALA A C 1
ATOM 763 O O . ALA A 1 99 ? 16.932 -8.018 -21.501 1.00 97.75 99 ALA A O 1
ATOM 764 N N . PRO A 1 100 ? 17.083 -10.157 -22.191 1.00 97.94 100 PRO A N 1
ATOM 765 C CA . PRO A 1 100 ? 17.169 -10.712 -20.845 1.00 97.94 100 PRO A CA 1
ATOM 766 C C . PRO A 1 100 ? 18.514 -10.363 -20.197 1.00 97.94 100 PRO A C 1
ATOM 768 O O . PRO A 1 100 ? 19.546 -10.961 -20.501 1.00 97.94 100 PRO A O 1
ATOM 771 N N . ASP A 1 101 ? 18.483 -9.392 -19.289 1.00 97.94 101 ASP A N 1
ATOM 772 C CA . ASP A 1 101 ? 19.627 -8.905 -18.517 1.00 97.94 101 ASP A CA 1
ATOM 773 C C . ASP A 1 101 ? 19.195 -8.418 -17.119 1.00 97.94 101 ASP A C 1
ATOM 775 O O . ASP A 1 101 ? 18.006 -8.366 -16.792 1.00 97.94 101 ASP A O 1
ATOM 779 N N . ASP A 1 102 ? 20.157 -8.047 -16.272 1.00 98.38 102 ASP A N 1
ATOM 780 C CA . ASP A 1 102 ? 19.869 -7.620 -14.894 1.00 98.38 102 ASP A CA 1
ATOM 781 C C . ASP A 1 102 ? 19.015 -6.340 -14.830 1.00 98.38 102 ASP A C 1
ATOM 783 O O . ASP A 1 102 ? 18.231 -6.149 -13.899 1.00 98.38 102 ASP A O 1
ATOM 787 N N . ARG A 1 103 ? 19.127 -5.453 -15.828 1.00 97.94 103 ARG A N 1
ATOM 788 C CA . ARG A 1 103 ? 18.379 -4.187 -15.873 1.00 97.94 103 ARG A CA 1
ATOM 789 C C . ARG A 1 103 ? 16.903 -4.429 -16.174 1.00 97.94 103 ARG A C 1
ATOM 791 O O . ARG A 1 103 ? 16.027 -3.849 -15.527 1.00 97.94 103 ARG A O 1
ATOM 798 N N . SER A 1 104 ? 16.625 -5.256 -17.171 1.00 98.12 104 SER A N 1
ATOM 799 C CA . SER A 1 104 ? 15.269 -5.646 -17.547 1.00 98.12 104 SER A CA 1
ATOM 800 C C . SER A 1 104 ? 14.631 -6.536 -16.478 1.00 98.12 104 SER A C 1
ATOM 802 O O . SER A 1 104 ? 13.448 -6.364 -16.187 1.00 98.12 104 SER A O 1
ATOM 804 N N . ALA A 1 105 ? 15.409 -7.398 -15.810 1.00 98.31 105 ALA A N 1
ATOM 805 C CA . ALA A 1 105 ? 14.951 -8.171 -14.656 1.00 98.31 105 ALA A CA 1
ATOM 806 C C . ALA A 1 105 ? 14.541 -7.270 -13.479 1.00 98.31 105 ALA A C 1
ATOM 808 O O . ALA A 1 105 ? 13.474 -7.472 -12.902 1.00 98.31 105 ALA A O 1
ATOM 809 N N . LEU A 1 106 ? 15.344 -6.249 -13.152 1.00 98.06 106 LEU A N 1
ATOM 810 C CA . LEU A 1 106 ? 15.001 -5.273 -12.113 1.00 98.06 106 LEU A CA 1
ATOM 811 C C . LEU A 1 106 ? 13.735 -4.487 -12.478 1.00 98.06 106 LEU A C 1
ATOM 813 O O . LEU A 1 106 ? 12.835 -4.348 -11.659 1.00 98.06 106 LEU A O 1
ATOM 817 N N . THR A 1 107 ? 13.619 -4.050 -13.734 1.00 97.81 107 THR A N 1
ATOM 818 C CA . THR A 1 107 ? 12.421 -3.342 -14.216 1.00 97.81 107 THR A CA 1
ATOM 819 C C . THR A 1 107 ? 11.167 -4.214 -14.096 1.00 97.81 107 THR A C 1
ATOM 821 O O . THR A 1 107 ? 10.106 -3.730 -13.706 1.00 97.81 107 THR A O 1
ATOM 824 N N . LEU A 1 108 ? 11.281 -5.509 -14.407 1.00 98.44 108 LEU A N 1
ATOM 825 C CA . LEU A 1 108 ? 10.203 -6.479 -14.234 1.00 98.44 108 LEU A CA 1
ATOM 826 C C . LEU A 1 108 ? 9.845 -6.683 -12.757 1.00 98.44 108 LEU A C 1
ATOM 828 O O . LEU A 1 108 ? 8.661 -6.726 -12.429 1.00 98.44 108 LEU A O 1
ATOM 832 N N . HIS A 1 109 ? 10.843 -6.787 -11.876 1.00 98.12 109 HIS A N 1
ATOM 833 C CA . HIS A 1 109 ? 10.632 -6.886 -10.432 1.00 98.12 109 HIS A CA 1
ATOM 834 C C . HIS A 1 109 ? 9.846 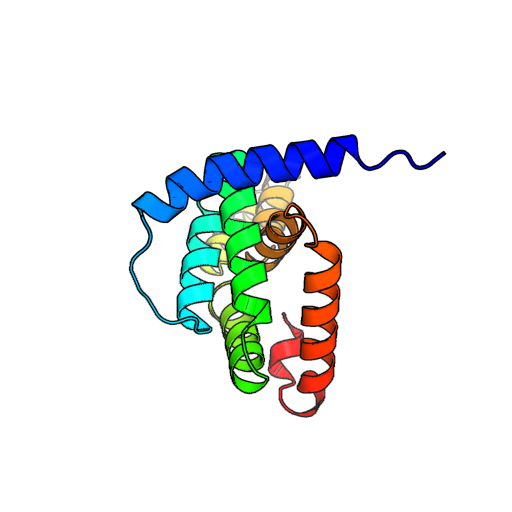-5.681 -9.897 1.00 98.12 109 HIS A C 1
ATOM 836 O O . HIS A 1 109 ? 8.798 -5.867 -9.277 1.00 98.12 109 HIS A O 1
ATOM 842 N N . ASP A 1 110 ? 10.296 -4.466 -10.217 1.00 97.12 110 ASP A N 1
ATOM 843 C CA . ASP A 1 110 ? 9.653 -3.223 -9.784 1.00 97.12 110 ASP A CA 1
ATOM 844 C C . ASP A 1 110 ? 8.222 -3.107 -10.335 1.00 97.12 110 ASP A C 1
ATOM 846 O O . ASP A 1 110 ? 7.301 -2.703 -9.627 1.00 97.12 110 ASP A O 1
ATOM 850 N N . ALA A 1 111 ? 8.000 -3.499 -11.595 1.00 97.94 111 ALA A N 1
ATOM 851 C CA . ALA A 1 111 ? 6.677 -3.462 -12.220 1.00 97.94 111 ALA A CA 1
ATOM 852 C C . ALA A 1 111 ? 5.710 -4.529 -11.676 1.00 97.94 111 ALA A C 1
ATOM 854 O O . ALA A 1 111 ? 4.495 -4.354 -11.776 1.00 97.94 111 ALA A O 1
ATOM 855 N N . ALA A 1 112 ? 6.224 -5.635 -11.130 1.00 97.88 112 ALA A N 1
ATOM 856 C CA . ALA A 1 112 ? 5.416 -6.689 -10.523 1.00 97.88 112 ALA A CA 1
ATOM 857 C C . ALA A 1 112 ? 4.940 -6.321 -9.110 1.00 97.88 112 ALA A C 1
ATOM 859 O O . ALA A 1 112 ? 3.909 -6.836 -8.657 1.00 97.88 112 ALA A O 1
ATOM 860 N N . GLU A 1 113 ? 5.655 -5.427 -8.421 1.00 97.62 113 GLU A N 1
ATOM 861 C CA . GLU A 1 113 ? 5.288 -4.984 -7.083 1.00 97.62 113 GLU A CA 1
ATOM 862 C C . GLU A 1 113 ? 3.948 -4.222 -7.108 1.00 97.62 113 GLU A C 1
ATOM 864 O O . GLU A 1 113 ? 3.793 -3.221 -7.814 1.00 97.62 113 GLU A O 1
ATOM 869 N N . PRO A 1 114 ? 2.937 -4.656 -6.337 1.00 98.06 114 PRO A N 1
ATOM 870 C CA . PRO A 1 114 ? 1.683 -3.932 -6.275 1.00 98.06 114 PRO A CA 1
ATOM 871 C C . PRO A 1 114 ? 1.826 -2.646 -5.457 1.00 98.06 114 PRO A C 1
ATOM 873 O O . PRO A 1 114 ? 2.485 -2.622 -4.414 1.00 98.06 114 PRO A O 1
ATOM 876 N N . ALA A 1 115 ? 1.105 -1.596 -5.858 1.00 97.94 115 ALA A N 1
ATOM 877 C CA . ALA A 1 115 ? 1.185 -0.273 -5.232 1.00 97.94 115 ALA A CA 1
ATOM 878 C C . ALA A 1 115 ? 0.878 -0.281 -3.720 1.00 97.94 115 ALA A C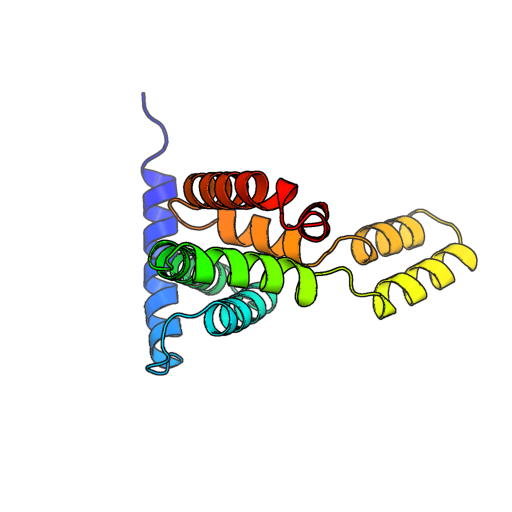 1
ATOM 880 O O . ALA A 1 115 ? 1.349 0.588 -2.981 1.00 97.94 115 ALA A O 1
ATOM 881 N N . ARG A 1 116 ? 0.116 -1.273 -3.236 1.00 98.06 116 ARG A N 1
ATOM 882 C CA . ARG A 1 116 ? -0.156 -1.466 -1.806 1.00 98.06 116 ARG A CA 1
ATOM 883 C C . ARG A 1 116 ? 1.103 -1.716 -0.970 1.00 98.06 116 ARG A C 1
ATOM 885 O O . ARG A 1 116 ? 1.117 -1.289 0.177 1.00 98.06 116 ARG A O 1
ATOM 892 N N . GLN A 1 117 ? 2.165 -2.330 -1.502 1.00 97.69 117 GLN A N 1
ATOM 893 C CA . GLN A 1 117 ? 3.394 -2.539 -0.720 1.00 97.69 117 GLN A CA 1
ATOM 894 C C . GLN A 1 117 ? 4.066 -1.209 -0.371 1.00 97.69 117 GLN A C 1
ATOM 896 O O . GLN A 1 117 ? 4.345 -0.939 0.799 1.00 97.69 117 GLN A O 1
ATOM 901 N N . GLU A 1 118 ? 4.235 -0.335 -1.362 1.00 96.69 118 GLU A N 1
ATOM 902 C CA . GLU A 1 118 ? 4.767 1.009 -1.140 1.00 96.69 118 GLU A CA 1
ATOM 903 C C . GLU A 1 118 ? 3.840 1.854 -0.261 1.00 96.69 118 GLU A C 1
ATOM 905 O O . GLU A 1 118 ? 4.300 2.572 0.628 1.00 96.69 118 GLU A O 1
ATOM 910 N N . LEU A 1 119 ? 2.523 1.733 -0.445 1.00 97.88 119 LEU A N 1
ATOM 911 C CA . LEU A 1 119 ? 1.553 2.414 0.408 1.00 97.88 119 LEU A CA 1
ATOM 912 C C . LEU A 1 119 ? 1.734 2.019 1.880 1.00 97.88 119 LEU A C 1
ATOM 914 O O . LEU A 1 119 ? 1.814 2.896 2.737 1.00 97.88 119 LEU A O 1
ATOM 918 N N . LEU A 1 120 ? 1.840 0.721 2.176 1.00 97.75 120 LEU A N 1
ATOM 919 C CA . LEU A 1 120 ? 2.053 0.218 3.534 1.00 97.75 120 LEU A CA 1
ATOM 920 C C . LEU A 1 120 ? 3.401 0.687 4.102 1.00 97.75 120 LEU A C 1
ATOM 922 O O . LEU A 1 120 ? 3.446 1.113 5.258 1.00 97.75 120 LEU A O 1
ATOM 926 N N . ARG A 1 121 ? 4.475 0.703 3.295 1.00 96.50 121 ARG A N 1
ATOM 927 C CA . ARG A 1 121 ? 5.773 1.279 3.695 1.00 96.50 121 ARG A CA 1
ATOM 928 C C . ARG A 1 121 ? 5.647 2.749 4.093 1.00 96.50 121 ARG A C 1
ATOM 930 O O . ARG A 1 121 ? 6.169 3.137 5.135 1.00 96.50 121 ARG A O 1
ATOM 937 N N . ARG A 1 122 ? 4.911 3.557 3.325 1.00 96.25 122 ARG A N 1
ATOM 938 C CA . ARG A 1 122 ? 4.691 4.980 3.638 1.00 96.25 122 ARG A CA 1
ATOM 939 C C . ARG A 1 122 ? 3.796 5.194 4.851 1.00 96.25 122 ARG A C 1
ATOM 941 O O . ARG A 1 122 ? 4.091 6.055 5.675 1.00 96.25 122 ARG A O 1
ATOM 948 N N . LEU A 1 123 ? 2.732 4.404 4.996 1.00 96.69 123 LEU A N 1
ATOM 949 C CA . LEU A 1 123 ? 1.875 4.437 6.186 1.00 96.69 123 LEU A CA 1
ATOM 950 C C . LEU A 1 123 ? 2.672 4.131 7.458 1.00 96.69 123 LEU A C 1
ATOM 952 O O . LEU A 1 123 ? 2.432 4.737 8.502 1.00 96.69 123 LEU A O 1
ATOM 956 N N . ASN A 1 124 ? 3.661 3.245 7.354 1.00 95.75 124 ASN A N 1
ATOM 957 C CA . ASN A 1 124 ? 4.528 2.877 8.461 1.00 95.75 124 ASN A CA 1
ATOM 958 C C . ASN A 1 124 ? 5.408 4.026 8.990 1.00 95.75 124 ASN A C 1
ATOM 960 O O . ASN A 1 124 ? 5.865 3.961 10.128 1.00 95.75 124 ASN A O 1
ATOM 964 N N . LEU A 1 125 ? 5.638 5.075 8.191 1.00 90.88 125 LEU A N 1
ATOM 965 C CA . LEU A 1 125 ? 6.434 6.242 8.594 1.00 90.88 125 LEU A CA 1
ATOM 966 C C . LEU A 1 125 ? 5.694 7.160 9.577 1.00 90.88 125 LEU A C 1
ATOM 968 O O . LEU A 1 125 ? 6.323 7.977 10.248 1.00 90.88 125 LEU A O 1
ATOM 972 N N . ALA A 1 126 ? 4.365 7.059 9.662 1.00 91.44 126 ALA A N 1
ATOM 973 C CA . ALA A 1 126 ? 3.591 7.865 10.593 1.00 91.44 126 ALA A CA 1
ATOM 974 C C . ALA A 1 126 ? 3.743 7.367 12.045 1.00 91.44 126 ALA A C 1
ATOM 976 O O . ALA A 1 126 ? 3.843 6.160 12.288 1.00 91.44 126 ALA A O 1
ATOM 977 N N . PRO A 1 127 ? 3.676 8.268 13.043 1.00 87.75 127 PRO A N 1
ATOM 978 C CA . PRO A 1 127 ? 3.580 7.883 14.449 1.00 87.75 127 PRO A CA 1
ATOM 979 C C . PRO A 1 127 ? 2.419 6.902 14.699 1.00 87.75 127 PRO A C 1
ATOM 981 O O . PRO A 1 127 ? 1.277 7.141 14.295 1.00 87.75 127 PRO A O 1
ATOM 984 N N . GLY A 1 128 ? 2.707 5.770 15.350 1.00 91.25 128 GLY A N 1
ATOM 985 C CA . GLY A 1 128 ? 1.731 4.688 15.549 1.00 91.25 128 GLY A CA 1
ATOM 986 C C . GLY A 1 128 ? 1.389 3.893 14.276 1.00 91.25 128 GLY A C 1
ATOM 987 O O . GLY A 1 128 ? 0.391 3.164 14.261 1.00 91.25 128 GLY A O 1
ATOM 988 N N . GLY A 1 129 ? 2.196 4.034 13.216 1.00 94.94 129 GLY A N 1
ATOM 989 C CA . GLY A 1 129 ? 2.061 3.348 11.929 1.00 94.94 129 GLY A CA 1
ATOM 990 C C . GLY A 1 129 ? 2.024 1.835 12.073 1.00 94.94 129 GLY A C 1
ATOM 991 O O . GLY A 1 129 ? 0.980 1.232 11.829 1.00 94.94 129 GLY A O 1
ATOM 992 N N . ILE A 1 130 ? 3.119 1.241 12.565 1.00 96.75 130 ILE A N 1
ATOM 993 C CA . ILE A 1 130 ? 3.255 -0.213 12.779 1.00 96.75 130 ILE A CA 1
ATOM 994 C C . ILE A 1 130 ? 2.044 -0.780 13.527 1.00 96.75 130 ILE A C 1
ATOM 996 O O . ILE A 1 130 ? 1.415 -1.728 13.069 1.00 96.75 130 ILE A O 1
ATOM 1000 N N . GLU A 1 131 ? 1.691 -0.185 14.667 1.00 97.56 131 GLU A N 1
ATOM 1001 C CA . GLU A 1 131 ? 0.600 -0.667 15.519 1.00 97.56 131 GLU A CA 1
ATOM 1002 C C . GLU A 1 131 ? -0.745 -0.682 14.775 1.00 97.56 131 GLU A C 1
ATOM 1004 O O . GLU A 1 131 ? -1.547 -1.605 14.918 1.00 97.56 131 GLU A O 1
ATOM 1009 N N . THR A 1 132 ? -0.987 0.328 13.938 1.00 97.62 132 THR A N 1
ATOM 1010 C CA . THR A 1 132 ? -2.221 0.424 13.150 1.00 97.62 132 THR A CA 1
ATOM 1011 C C . THR A 1 132 ? -2.219 -0.560 11.986 1.00 97.62 132 THR A C 1
ATOM 1013 O O . THR A 1 132 ? -3.243 -1.189 11.741 1.00 97.62 132 THR A O 1
ATOM 1016 N N . LEU A 1 133 ? -1.077 -0.763 11.324 1.00 98.31 133 LEU A N 1
ATOM 1017 C CA . LEU A 1 133 ? -0.925 -1.768 10.268 1.00 98.31 133 LEU A CA 1
ATOM 1018 C C . LEU A 1 133 ? -1.100 -3.197 10.804 1.00 98.31 133 LEU A C 1
ATOM 1020 O O . LEU A 1 133 ? -1.721 -4.031 10.148 1.00 98.31 133 LEU A O 1
ATOM 1024 N N . VAL A 1 134 ? -0.623 -3.481 12.020 1.00 98.44 134 VAL A N 1
ATOM 1025 C CA . VAL A 1 134 ? -0.863 -4.770 12.689 1.00 98.44 134 VAL A CA 1
ATOM 1026 C C . VAL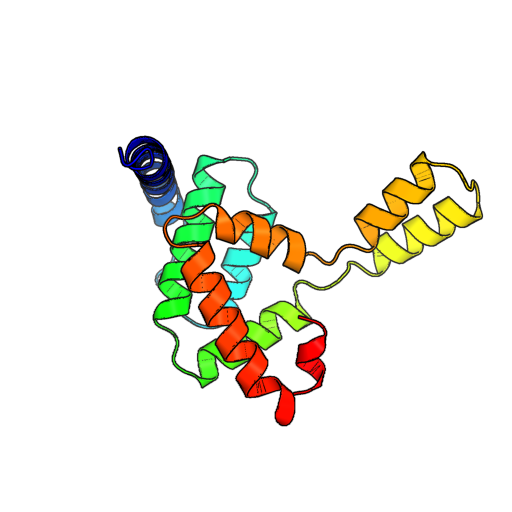 A 1 134 ? -2.356 -4.975 12.952 1.00 98.44 134 VAL A C 1
ATOM 1028 O O . VAL A 1 134 ? -2.868 -6.058 12.680 1.00 98.44 134 VAL A O 1
ATOM 1031 N N . ARG A 1 135 ? -3.077 -3.941 13.404 1.00 98.12 135 ARG A N 1
ATOM 1032 C CA . ARG A 1 135 ? -4.540 -4.006 13.561 1.00 98.12 135 ARG A CA 1
ATOM 1033 C C . ARG A 1 135 ? -5.273 -4.178 12.229 1.00 98.12 135 ARG A C 1
ATOM 1035 O O . ARG A 1 135 ? -6.159 -5.016 12.144 1.00 98.12 135 ARG A O 1
ATOM 1042 N N . MET A 1 136 ? -4.867 -3.469 11.175 1.00 98.19 136 MET A N 1
ATOM 1043 C CA . MET A 1 136 ? -5.399 -3.686 9.820 1.00 98.19 136 MET A CA 1
ATOM 1044 C C . MET A 1 136 ? -5.206 -5.138 9.366 1.00 98.19 136 MET A C 1
ATOM 1046 O O . MET A 1 136 ? -6.115 -5.729 8.792 1.00 98.19 136 MET A O 1
ATOM 1050 N N . ARG A 1 137 ? -4.041 -5.734 9.653 1.00 98.44 137 ARG A N 1
ATOM 1051 C CA . ARG A 1 137 ? -3.768 -7.143 9.347 1.00 98.44 137 ARG A CA 1
ATOM 1052 C C . ARG A 1 137 ? -4.637 -8.092 10.171 1.00 98.44 137 ARG A C 1
ATOM 1054 O O . ARG A 1 137 ? -5.080 -9.100 9.635 1.00 98.44 137 ARG A O 1
ATOM 1061 N N . GLN A 1 138 ? -4.878 -7.797 11.448 1.00 98.38 138 GLN A N 1
ATOM 1062 C CA . GLN A 1 138 ? -5.814 -8.573 12.271 1.00 98.38 138 GLN A CA 1
ATOM 1063 C C . GLN A 1 138 ? -7.225 -8.542 11.674 1.00 98.38 138 GLN A C 1
ATOM 1065 O O . GLN A 1 138 ? -7.819 -9.604 11.500 1.00 98.38 138 GLN A O 1
ATOM 1070 N N . ASP A 1 139 ? -7.709 -7.357 11.289 1.00 97.38 139 ASP A N 1
ATOM 1071 C CA . ASP A 1 139 ? -9.009 -7.196 10.632 1.00 97.38 139 ASP A CA 1
ATOM 1072 C C . ASP A 1 139 ? -9.050 -7.988 9.309 1.00 97.38 139 ASP A C 1
ATOM 1074 O O . ASP A 1 139 ? -9.990 -8.744 9.079 1.00 97.38 139 ASP A O 1
ATOM 1078 N N . LEU A 1 140 ? -8.004 -7.909 8.475 1.00 98.25 140 LEU A N 1
ATOM 1079 C CA . LEU A 1 140 ? -7.889 -8.690 7.236 1.00 98.25 140 LEU A CA 1
ATOM 1080 C C . LEU A 1 140 ? -7.996 -10.200 7.485 1.00 98.25 140 LEU A C 1
ATOM 1082 O O . LEU A 1 140 ? -8.808 -10.870 6.850 1.00 98.25 140 LEU A O 1
ATOM 1086 N N . LEU A 1 141 ? -7.202 -10.735 8.418 1.00 98.38 141 LEU A N 1
ATOM 1087 C CA . LEU A 1 141 ? -7.187 -12.167 8.730 1.00 98.38 141 LEU A CA 1
ATOM 1088 C C . LEU A 1 141 ? -8.546 -12.666 9.238 1.00 98.38 141 LEU A C 1
ATOM 1090 O O . LEU A 1 141 ? -8.926 -13.792 8.925 1.00 98.38 141 LEU A O 1
ATOM 1094 N N . ALA A 1 142 ? -9.283 -11.837 9.983 1.00 97.88 142 ALA A N 1
ATOM 1095 C CA . ALA A 1 142 ? -10.625 -12.167 10.454 1.00 97.88 142 ALA A CA 1
ATOM 1096 C C . ALA A 1 142 ? -11.653 -12.274 9.312 1.00 97.88 142 ALA A C 1
ATOM 1098 O O . ALA A 1 142 ? -12.593 -13.060 9.420 1.00 97.88 142 ALA A O 1
ATOM 1099 N N . TRP A 1 143 ? -11.463 -11.531 8.215 1.00 97.31 143 TRP A N 1
ATOM 1100 C CA . TRP A 1 143 ? -12.357 -11.548 7.053 1.00 97.31 143 TRP A CA 1
ATOM 1101 C C . TRP A 1 143 ? -12.022 -12.622 6.013 1.00 97.31 143 TRP A C 1
ATOM 1103 O O . TRP A 1 143 ? -12.904 -12.998 5.243 1.00 97.31 143 TRP A O 1
ATOM 1113 N N . LEU A 1 144 ? -10.798 -13.163 5.988 1.00 97.75 144 LEU A N 1
ATOM 1114 C CA . LEU A 1 144 ? -10.392 -14.174 4.996 1.00 97.75 144 LEU A CA 1
ATOM 1115 C C . LEU A 1 144 ? -11.327 -15.398 4.878 1.00 97.75 144 LEU A C 1
ATOM 1117 O O . LEU A 1 144 ? -11.519 -15.852 3.750 1.00 97.75 144 LEU A O 1
ATOM 1121 N N . PRO A 1 145 ? -11.938 -15.940 5.955 1.00 97.81 145 PRO A N 1
ATOM 1122 C CA . PRO A 1 145 ? -12.868 -17.065 5.830 1.00 97.81 145 PRO A CA 1
ATOM 1123 C C . PRO A 1 145 ? -14.119 -16.758 4.994 1.00 97.81 145 PRO A C 1
ATOM 1125 O O . PRO A 1 145 ? -14.659 -17.659 4.358 1.00 97.81 145 PRO A O 1
ATOM 1128 N N . THR A 1 146 ? -14.588 -15.506 4.999 1.00 96.88 146 THR A N 1
ATOM 1129 C CA . THR A 1 146 ? -15.805 -15.074 4.286 1.00 96.88 146 THR A CA 1
ATOM 1130 C C . THR A 1 146 ? -15.516 -14.249 3.031 1.00 96.88 146 THR A C 1
ATOM 1132 O O . THR A 1 146 ? -16.394 -14.126 2.182 1.00 96.88 146 THR A O 1
ATOM 1135 N N . SER A 1 147 ? -14.298 -13.718 2.900 1.00 96.00 147 SER A N 1
ATOM 1136 C CA . SER A 1 147 ? -13.828 -12.891 1.780 1.00 96.00 147 SER A CA 1
ATOM 1137 C C . SER A 1 147 ? -12.437 -13.363 1.314 1.00 96.00 147 SER A C 1
ATOM 1139 O O . SER A 1 147 ? -11.441 -12.656 1.497 1.00 96.00 147 SER A O 1
ATOM 1141 N N . PRO A 1 148 ? -12.320 -14.586 0.759 1.00 96.38 148 PRO A N 1
ATOM 1142 C CA . PRO A 1 148 ? -11.030 -15.204 0.430 1.00 96.38 148 PRO A CA 1
ATOM 1143 C C . PRO A 1 148 ? -10.253 -14.462 -0.668 1.00 96.38 148 PRO A C 1
ATOM 1145 O O . PRO A 1 148 ? -9.032 -14.567 -0.751 1.00 96.38 148 PRO A O 1
ATOM 1148 N N . ASP A 1 149 ? -10.938 -13.674 -1.492 1.00 95.81 149 ASP A N 1
ATOM 1149 C CA . ASP A 1 149 ? -10.349 -12.785 -2.497 1.00 95.81 149 ASP A CA 1
ATOM 1150 C C . ASP A 1 149 ? -9.436 -11.698 -1.892 1.00 95.81 149 ASP A C 1
ATOM 1152 O O . ASP A 1 149 ? -8.545 -11.190 -2.574 1.00 95.81 149 ASP A O 1
ATOM 1156 N N . LEU A 1 150 ? -9.601 -11.377 -0.603 1.00 97.50 150 LEU A N 1
ATOM 1157 C CA . LEU A 1 150 ? -8.725 -10.455 0.116 1.00 97.50 150 LEU A CA 1
ATOM 1158 C C . L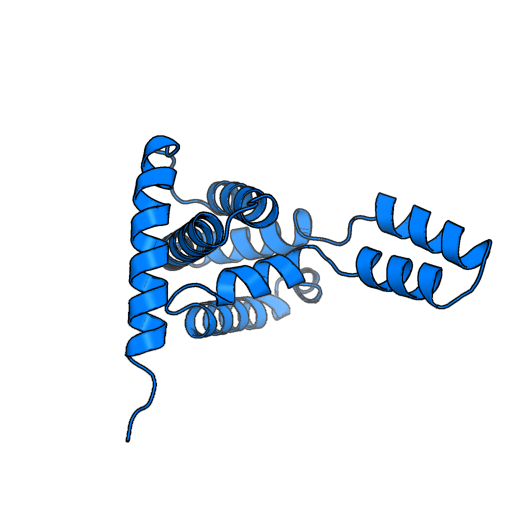EU A 1 150 ? -7.354 -11.063 0.448 1.00 97.50 150 LEU A C 1
ATOM 1160 O O . LEU A 1 150 ? -6.469 -10.327 0.869 1.00 97.50 150 LEU A O 1
ATOM 1164 N N . ALA A 1 151 ? -7.125 -12.363 0.223 1.00 96.81 151 ALA A N 1
ATOM 1165 C CA . ALA A 1 151 ? -5.836 -13.015 0.492 1.00 96.81 151 ALA A CA 1
ATOM 1166 C C . ALA A 1 151 ? -4.657 -12.429 -0.307 1.00 96.81 151 ALA A C 1
ATOM 1168 O O . ALA A 1 151 ? -3.500 -12.674 0.031 1.00 96.81 151 ALA A O 1
ATOM 1169 N N . ILE A 1 152 ? -4.943 -11.672 -1.370 1.00 95.50 152 ILE A N 1
ATOM 1170 C CA . ILE A 1 152 ? -3.927 -10.990 -2.176 1.00 95.50 152 ILE A CA 1
ATOM 1171 C C . ILE A 1 152 ? -3.497 -9.639 -1.590 1.00 95.50 152 ILE A C 1
ATOM 1173 O O . ILE A 1 152 ? -2.489 -9.096 -2.045 1.00 95.50 152 ILE A O 1
ATOM 1177 N N . VAL A 1 153 ? -4.250 -9.078 -0.636 1.00 95.00 153 VAL A N 1
ATOM 1178 C CA . VAL A 1 153 ? -3.974 -7.784 0.016 1.00 95.00 153 VAL A CA 1
ATOM 1179 C C . VAL A 1 153 ? -2.866 -7.932 1.048 1.00 95.00 153 VAL A C 1
ATOM 1181 O O . VAL A 1 153 ? -1.898 -7.148 0.925 1.00 95.00 153 VAL A O 1
#

Sequence (153 aa):
MNRSPFFADLLNTIADRGRMMLNLVRGDEPVSADSLGRLCARLLSSQGEASGVAYAREILERWRTLGADGRLAFLHVLRDRFGTDHAKLAAAVDAYRAAPDDRSALTLHDAAEPARQELLRRLNLAPGGIETLVRMRQDLLAWLPTSPDLAIV

pLDDT: mean 90.37, std 12.48, range [38.94, 98.69]

Radius of gyration: 17.66 Å; Cα contacts (8 Å, |Δi|>4): 156; chains: 1; bounding box: 38×41×55 Å

Foldseek 3Di:
DDPPPVLQVVLVVLLVVLVVVVVVVDDPDDQALVVLLVLLVVLLVDPDLSVLQNSLQVSLVSLVPDDLVRLVSNLVSCLPPQFQPVVQLVVLVVVCVVPPDPVSVVSNVVSRDTNSVVSLVSNCSYVCSVVSVVVSVVSLVVCCVVCVSSVVD

Nearest PDB structures (foldseek):
  4ksa-assembly1_B  TM=9.693E-01  e=5.614E-09  Rhodopseudomonas palustris CGA009
  4ksf-assembly1_A  TM=9.519E-01  e=2.081E-09  Allorhizobium ampelinum S4
  4ksa-assembly1_A  TM=8.492E-01  e=1.444E-09  Rhodopseudomonas palustris CGA009
  4ksa-assembly1_C  TM=8.342E-01  e=4.103E-09  Rhodopseudomonas palustris CGA009
  4zdr-assembly1_B  TM=3.363E-01  e=3.202E+00  Homo sapiens

Mean predicted aligned error: 6.02 Å

Secondary structure (DSSP, 8-state):
----HHHHHHHHHHHHHHHHHHHTT---PPP-HHHHHHHHHHHHH---HHHHHHHHHHHHHHHHH--HHHHHHHHHHHHHHSS--HHHHHHHHHHHHHS-SHHHHHHHHHHHS-HHHHHHHHHTTSTTHHHHHHHHHHHHHHHTTT-GGGGG-

Solvent-accessible surface area (backbone atoms only — not comparable to full-atom values): 8330 Å² total; per-residue (Å²): 136,84,91,58,62,68,63,54,53,51,49,48,54,37,22,54,60,20,40,61,60,48,59,77,73,56,71,98,70,72,91,45,33,65,54,44,48,54,48,52,54,49,41,72,68,48,91,43,72,38,49,27,27,20,41,21,37,51,47,53,57,52,54,71,73,44,54,72,68,41,48,54,47,30,52,51,42,46,49,73,74,26,41,51,51,62,69,55,29,52,53,26,49,52,47,23,72,75,50,80,44,74,66,30,50,49,47,31,54,61,29,58,51,31,48,43,58,59,48,52,58,47,33,44,66,12,89,69,17,60,65,50,54,54,49,52,48,52,55,49,62,70,40,35,88,84,41,58,82,57,75,80,101